Protein AF-A0A5P1F6Y5-F1 (afdb_monomer)

Structure (mmCIF, N/CA/C/O backbone):
data_AF-A0A5P1F6Y5-F1
#
_entry.id   AF-A0A5P1F6Y5-F1
#
loop_
_atom_site.group_PDB
_atom_site.id
_atom_site.type_symbol
_atom_site.label_atom_id
_atom_site.label_alt_id
_atom_site.label_comp_id
_atom_site.label_asym_id
_atom_site.label_entity_id
_atom_site.label_seq_id
_atom_site.pdbx_PDB_ins_code
_atom_site.Cartn_x
_atom_site.Cartn_y
_atom_site.Cartn_z
_atom_site.occupancy
_atom_site.B_iso_or_equiv
_atom_site.auth_seq_id
_atom_site.auth_comp_id
_atom_site.auth_asym_id
_atom_site.auth_atom_id
_atom_site.pdbx_PDB_model_num
ATOM 1 N N . MET A 1 1 ? 25.172 22.404 3.626 1.00 47.22 1 MET A N 1
ATOM 2 C CA . MET A 1 1 ? 24.010 22.466 2.708 1.00 47.22 1 MET A CA 1
ATOM 3 C C . MET A 1 1 ? 24.300 21.585 1.494 1.00 47.22 1 MET A C 1
ATOM 5 O O . MET A 1 1 ? 24.711 22.092 0.463 1.00 47.22 1 MET A O 1
ATOM 9 N N . GLY A 1 2 ? 24.214 20.260 1.638 1.00 59.16 2 GLY A N 1
ATOM 10 C CA . GLY A 1 2 ? 24.697 19.311 0.629 1.00 59.16 2 GLY A CA 1
ATOM 11 C C . GLY A 1 2 ? 23.625 18.311 0.211 1.00 59.16 2 GLY A C 1
ATOM 12 O O . GLY A 1 2 ? 22.861 17.845 1.048 1.00 59.16 2 GLY A O 1
ATOM 13 N N . ALA A 1 3 ? 23.625 17.992 -1.084 1.00 59.22 3 ALA A N 1
ATOM 14 C CA . ALA A 1 3 ? 22.902 16.905 -1.747 1.00 59.22 3 ALA A CA 1
ATOM 15 C C . ALA A 1 3 ? 21.365 17.023 -1.846 1.00 59.22 3 ALA A C 1
ATOM 17 O O . ALA A 1 3 ? 20.618 16.245 -1.260 1.00 59.22 3 ALA A O 1
ATOM 18 N N . ARG A 1 4 ? 20.891 17.924 -2.719 1.00 60.66 4 ARG A N 1
ATOM 19 C CA . ARG A 1 4 ? 19.522 17.893 -3.283 1.00 60.66 4 ARG A CA 1
ATOM 20 C C . ARG A 1 4 ? 19.513 17.839 -4.825 1.00 60.66 4 ARG A C 1
ATOM 22 O O . ARG A 1 4 ? 18.576 18.305 -5.451 1.00 60.66 4 ARG A O 1
ATOM 29 N N . LEU A 1 5 ? 20.583 17.310 -5.432 1.00 61.59 5 LEU A N 1
ATOM 30 C CA . LEU A 1 5 ? 20.703 17.111 -6.890 1.00 61.59 5 LEU A CA 1
ATOM 31 C C . LEU A 1 5 ? 20.531 15.640 -7.313 1.00 61.59 5 LEU A C 1
ATOM 33 O O . LEU A 1 5 ? 20.126 15.355 -8.431 1.00 61.59 5 LEU A O 1
ATOM 37 N N . ILE A 1 6 ? 20.763 14.699 -6.394 1.00 72.00 6 ILE A N 1
ATOM 38 C CA . ILE A 1 6 ? 20.775 13.255 -6.675 1.00 72.00 6 ILE A CA 1
ATOM 39 C C . ILE A 1 6 ? 19.355 12.702 -6.891 1.00 72.00 6 ILE A C 1
ATOM 41 O O . ILE A 1 6 ? 19.173 11.707 -7.583 1.00 72.00 6 ILE A O 1
ATOM 45 N N . THR A 1 7 ? 18.334 13.333 -6.307 1.00 75.31 7 THR A N 1
ATOM 46 C CA . THR A 1 7 ? 16.928 12.918 -6.453 1.00 75.31 7 THR A CA 1
ATOM 47 C C . THR A 1 7 ? 16.476 12.971 -7.906 1.00 75.31 7 THR A C 1
ATOM 49 O O . THR A 1 7 ? 15.931 11.993 -8.402 1.00 75.31 7 THR A O 1
ATOM 52 N N . ASN A 1 8 ? 16.813 14.047 -8.617 1.00 74.44 8 ASN A N 1
ATOM 53 C CA . ASN A 1 8 ? 16.424 14.218 -10.016 1.00 74.44 8 ASN A CA 1
ATOM 54 C C . ASN A 1 8 ? 17.074 13.151 -10.911 1.00 74.44 8 ASN A C 1
ATOM 56 O O . ASN A 1 8 ? 16.423 12.595 -11.791 1.00 74.44 8 ASN A O 1
ATOM 60 N N . ASP A 1 9 ? 18.341 12.811 -10.658 1.00 81.12 9 ASP A N 1
ATOM 61 C CA . ASP A 1 9 ? 19.040 11.755 -11.400 1.00 81.12 9 ASP A CA 1
ATOM 62 C C . ASP A 1 9 ? 18.576 10.337 -11.033 1.00 81.12 9 ASP A C 1
ATOM 64 O O . ASP A 1 9 ? 18.682 9.418 -11.850 1.00 81.12 9 ASP A O 1
ATOM 68 N N . ARG A 1 10 ? 18.045 10.138 -9.821 1.00 85.69 10 ARG A N 1
ATOM 69 C CA . ARG A 1 10 ? 17.438 8.868 -9.394 1.00 85.69 10 ARG A CA 1
ATOM 70 C C . ARG A 1 10 ? 16.078 8.653 -10.040 1.00 85.69 10 ARG A C 1
ATOM 72 O O . ARG A 1 10 ? 15.835 7.564 -10.554 1.00 85.69 10 ARG A O 1
ATOM 79 N N . ASP A 1 11 ? 15.240 9.682 -10.074 1.00 85.31 11 ASP A N 1
ATOM 80 C CA . ASP A 1 11 ? 13.889 9.583 -10.631 1.00 85.31 11 ASP A CA 1
ATOM 81 C C . ASP A 1 11 ? 13.920 9.288 -12.135 1.00 85.31 11 ASP A C 1
ATOM 83 O O . ASP A 1 11 ? 13.106 8.509 -12.625 1.00 85.31 11 ASP A O 1
ATOM 87 N N . ARG A 1 12 ? 14.946 9.766 -12.857 1.00 87.38 12 ARG A N 1
ATOM 88 C CA . ARG A 1 12 ? 15.201 9.390 -14.264 1.00 87.38 12 ARG A CA 1
ATOM 89 C C . ARG A 1 12 ? 15.359 7.876 -14.493 1.00 87.38 12 ARG A C 1
ATOM 91 O O . ARG A 1 12 ? 15.251 7.420 -15.631 1.00 87.38 12 ARG A O 1
ATOM 98 N N . LYS A 1 13 ? 15.641 7.083 -13.451 1.00 86.75 13 LYS A N 1
ATOM 99 C CA . LYS A 1 13 ? 15.778 5.616 -13.532 1.00 86.75 13 LYS A CA 1
ATOM 100 C C . LYS A 1 13 ? 14.486 4.867 -13.198 1.00 86.75 13 LYS A C 1
ATOM 102 O O . LYS A 1 13 ? 14.435 3.658 -13.438 1.00 86.75 13 LYS A O 1
ATOM 107 N N . LEU A 1 14 ? 13.461 5.534 -12.672 1.00 89.06 14 LEU A N 1
ATOM 108 C CA . LEU A 1 14 ? 12.178 4.913 -12.356 1.00 89.06 14 LEU A CA 1
ATOM 109 C C . LEU A 1 14 ? 11.276 4.911 -13.598 1.00 89.06 14 LEU A C 1
ATOM 111 O O . LEU A 1 14 ? 11.113 5.932 -14.258 1.00 89.06 14 LEU A O 1
ATOM 115 N N . ARG A 1 15 ? 10.703 3.752 -13.937 1.00 90.50 15 ARG A N 1
ATOM 116 C CA . ARG A 1 15 ? 9.727 3.598 -15.027 1.00 90.50 15 ARG A CA 1
ATOM 117 C C . ARG A 1 15 ? 8.494 2.910 -14.454 1.00 90.50 15 ARG A C 1
ATOM 119 O O . ARG 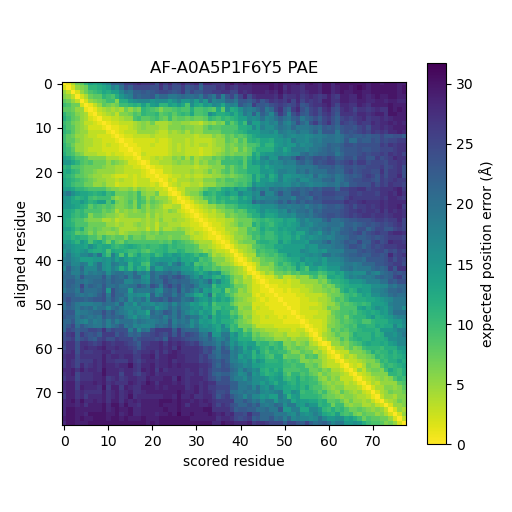A 1 15 ? 8.638 1.890 -13.788 1.00 90.50 15 ARG A O 1
ATOM 126 N N . ILE A 1 16 ? 7.314 3.487 -14.673 1.00 91.25 16 ILE A N 1
ATOM 127 C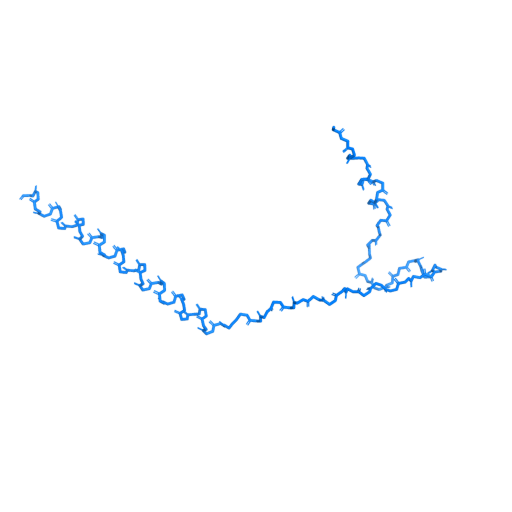 CA . ILE A 1 16 ? 6.048 3.014 -14.102 1.00 91.25 16 ILE A CA 1
ATOM 128 C C . ILE A 1 16 ? 5.143 2.570 -15.247 1.00 91.25 16 ILE A C 1
ATOM 130 O O . ILE A 1 16 ? 4.895 3.340 -16.172 1.00 91.25 16 ILE A O 1
ATOM 134 N N . PHE A 1 17 ? 4.642 1.343 -15.151 1.00 92.56 17 PHE A N 1
ATOM 135 C CA . PHE A 1 17 ? 3.662 0.764 -16.064 1.00 92.56 17 PHE A CA 1
ATOM 136 C C . PHE A 1 17 ? 2.422 0.386 -15.258 1.00 92.56 17 PHE A C 1
ATOM 138 O O . PHE A 1 17 ? 2.531 -0.050 -14.113 1.00 92.56 17 PHE A O 1
ATOM 145 N N . THR A 1 18 ? 1.238 0.601 -15.824 1.00 92.62 18 THR A N 1
ATOM 146 C CA . THR A 1 18 ? -0.037 0.296 -15.155 1.00 92.62 18 THR A CA 1
ATOM 147 C C . THR A 1 18 ? -0.398 -1.188 -15.230 1.00 92.62 18 THR A C 1
ATOM 149 O O . THR A 1 18 ? -1.119 -1.679 -14.365 1.00 92.62 18 THR A O 1
ATOM 152 N N . GLY A 1 19 ? 0.099 -1.893 -16.250 1.00 89.81 19 GLY A N 1
ATOM 153 C CA . GLY A 1 19 ? -0.068 -3.332 -16.442 1.00 89.81 19 GLY A CA 1
ATOM 154 C C . GLY A 1 19 ? 1.214 -4.123 -16.179 1.00 89.81 19 GLY A C 1
ATOM 155 O O . GLY A 1 19 ? 2.245 -3.570 -15.801 1.00 89.81 19 GLY A O 1
ATOM 156 N N . SER A 1 20 ? 1.143 -5.435 -16.407 1.00 86.31 20 SER A N 1
ATOM 157 C CA . SER A 1 20 ? 2.298 -6.339 -16.331 1.00 86.31 20 SER A CA 1
ATOM 158 C C . SER A 1 20 ? 3.189 -6.303 -17.576 1.00 86.31 20 SER A C 1
ATOM 160 O O . SER A 1 20 ? 4.304 -6.810 -17.537 1.00 86.31 20 SER A O 1
ATOM 162 N N . GLU A 1 21 ? 2.704 -5.746 -18.687 1.00 90.00 21 GLU A N 1
ATOM 163 C CA . GLU A 1 21 ? 3.456 -5.641 -19.936 1.00 90.00 21 GLU A CA 1
ATOM 164 C C . GLU A 1 21 ? 4.386 -4.420 -19.914 1.00 90.00 21 GLU A C 1
ATOM 166 O O . GLU A 1 21 ? 3.968 -3.301 -19.609 1.00 90.00 21 GLU A O 1
ATOM 171 N N . HIS A 1 22 ? 5.663 -4.634 -20.239 1.00 88.94 22 HIS A N 1
ATOM 172 C CA . HIS A 1 22 ? 6.662 -3.573 -20.332 1.00 88.94 22 HIS A CA 1
ATOM 173 C C . HIS A 1 22 ? 7.792 -3.941 -21.315 1.00 88.94 22 HIS A C 1
ATOM 175 O O . HIS A 1 22 ? 8.202 -5.103 -21.372 1.00 88.94 22 HIS A O 1
ATOM 181 N N . PRO A 1 23 ? 8.400 -2.965 -22.022 1.00 89.62 23 PRO A N 1
ATOM 182 C CA . PRO A 1 23 ? 9.415 -3.198 -23.063 1.00 89.62 23 PRO A CA 1
ATOM 183 C C . PRO A 1 23 ? 10.800 -3.605 -22.520 1.00 89.62 23 PRO A C 1
ATOM 185 O O . PRO A 1 23 ? 11.795 -3.581 -23.234 1.00 89.62 23 PRO A O 1
ATOM 188 N N . PHE A 1 24 ? 10.901 -3.933 -21.231 1.00 86.06 24 PHE A N 1
ATOM 189 C CA . PHE A 1 24 ? 12.150 -4.310 -20.568 1.00 86.06 24 PHE A CA 1
ATOM 190 C C . PHE A 1 24 ? 12.367 -5.829 -20.469 1.00 86.06 24 PHE A C 1
ATOM 192 O O . PHE A 1 24 ? 13.260 -6.242 -19.739 1.00 86.06 24 PHE A O 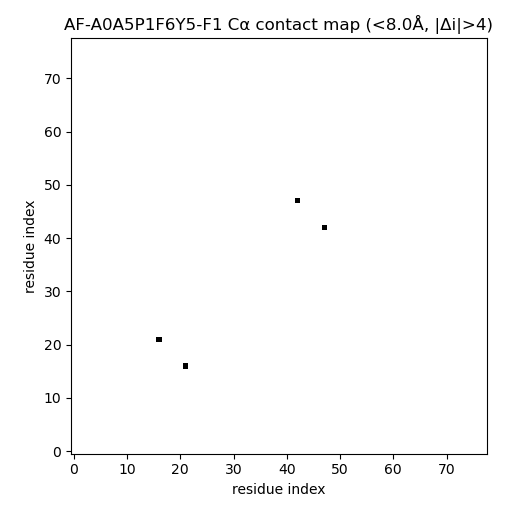1
ATOM 199 N N . GLY A 1 25 ? 11.592 -6.644 -21.195 1.00 78.50 25 GLY A N 1
ATOM 200 C CA . GLY A 1 25 ? 11.674 -8.113 -21.149 1.00 78.50 25 GLY A CA 1
ATOM 201 C C . GLY A 1 25 ? 13.020 -8.703 -21.588 1.00 78.50 25 GLY A C 1
ATOM 202 O O . GLY A 1 25 ? 13.387 -9.776 -21.126 1.00 78.50 25 GLY A O 1
ATOM 203 N N . ASP A 1 26 ? 13.784 -7.977 -22.408 1.00 84.25 26 ASP A N 1
ATOM 204 C CA . ASP A 1 26 ? 15.098 -8.423 -22.898 1.00 84.25 26 ASP A CA 1
ATOM 205 C C . ASP A 1 26 ? 16.201 -8.351 -21.831 1.00 84.25 26 ASP A C 1
ATOM 207 O O . ASP A 1 26 ? 17.278 -8.928 -21.986 1.00 84.25 26 ASP A O 1
ATOM 211 N N . ARG A 1 27 ? 15.967 -7.600 -20.748 1.00 81.88 27 ARG A N 1
ATOM 212 C CA . ARG A 1 27 ? 16.905 -7.493 -19.629 1.00 81.88 27 ARG A CA 1
ATOM 213 C C . ARG A 1 27 ? 16.511 -8.499 -18.548 1.00 81.88 27 ARG A C 1
ATOM 215 O O . ARG A 1 27 ? 15.329 -8.589 -18.232 1.00 81.88 27 ARG A O 1
ATOM 222 N N . PRO A 1 28 ? 17.472 -9.203 -17.923 1.00 80.12 28 PRO A N 1
A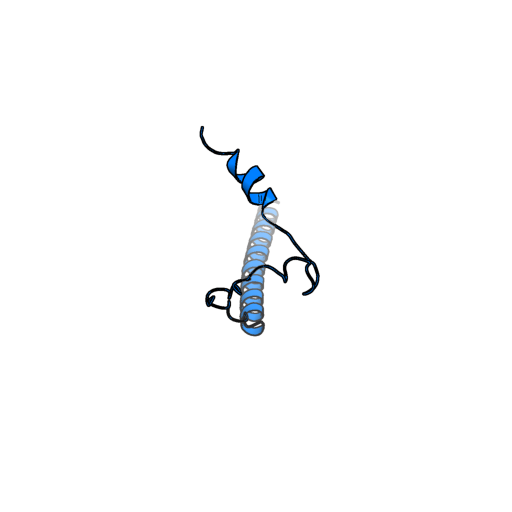TOM 223 C CA . PRO A 1 28 ? 17.164 -10.022 -16.758 1.00 80.12 28 PRO A CA 1
ATOM 224 C C . PRO A 1 28 ? 16.636 -9.112 -15.639 1.00 80.12 28 PRO A C 1
ATOM 226 O O . PRO A 1 28 ? 17.335 -8.202 -15.185 1.00 80.12 28 PRO A O 1
ATOM 229 N N . LEU A 1 29 ? 15.378 -9.315 -15.242 1.00 83.62 29 LEU A N 1
ATOM 230 C CA . LEU A 1 29 ? 14.743 -8.609 -14.131 1.00 83.62 29 LEU A CA 1
ATOM 231 C C . LEU A 1 29 ? 14.696 -9.530 -12.916 1.00 83.62 29 LEU A C 1
ATOM 233 O O . LEU A 1 29 ? 14.098 -10.601 -12.965 1.00 83.62 29 LEU A O 1
ATOM 237 N N . GLU A 1 30 ? 15.265 -9.065 -11.809 1.00 86.44 30 GLU A N 1
ATOM 238 C CA . GLU A 1 30 ? 15.082 -9.710 -10.513 1.00 86.44 30 GLU A CA 1
ATOM 239 C C . GLU A 1 30 ? 13.704 -9.338 -9.945 1.00 86.44 30 GLU A C 1
ATOM 241 O O . GLU A 1 30 ? 13.430 -8.145 -9.739 1.00 86.44 30 GLU A O 1
ATOM 246 N N . PRO A 1 31 ? 12.814 -10.313 -9.685 1.00 87.12 31 PRO A N 1
ATOM 247 C CA . PRO A 1 31 ? 11.531 -10.030 -9.069 1.00 87.12 31 PRO A CA 1
ATOM 248 C C . PRO A 1 31 ? 11.748 -9.565 -7.627 1.00 87.12 31 PRO A C 1
ATOM 250 O O . PRO A 1 31 ? 12.286 -10.279 -6.782 1.00 87.12 31 PRO A O 1
ATOM 253 N N . TYR A 1 32 ? 11.294 -8.353 -7.318 1.00 87.88 32 TYR A N 1
ATOM 254 C CA . TYR A 1 32 ? 11.347 -7.841 -5.956 1.00 87.88 32 TYR A CA 1
ATOM 255 C C . TYR A 1 32 ? 10.154 -8.350 -5.145 1.00 87.88 32 TYR A C 1
ATOM 257 O O . TYR A 1 32 ? 9.008 -7.968 -5.390 1.00 87.88 32 TYR A O 1
ATOM 265 N N . MET A 1 33 ? 10.425 -9.167 -4.130 1.00 89.38 33 MET A N 1
ATOM 266 C CA . MET A 1 33 ? 9.437 -9.504 -3.111 1.00 89.38 33 MET A CA 1
ATOM 267 C C . MET A 1 33 ? 9.493 -8.481 -1.979 1.00 89.38 33 MET A C 1
ATOM 269 O O . MET A 1 33 ? 10.556 -8.189 -1.430 1.00 89.38 33 MET A O 1
ATOM 273 N N . MET A 1 34 ? 8.333 -7.944 -1.599 1.00 91.88 34 MET A N 1
ATOM 274 C CA . MET A 1 34 ? 8.260 -7.102 -0.410 1.00 91.88 34 MET A CA 1
ATOM 275 C C . MET A 1 34 ? 8.668 -7.915 0.829 1.00 91.88 34 MET A C 1
ATOM 277 O O . MET A 1 34 ? 8.158 -9.022 1.013 1.00 91.88 34 MET A O 1
ATOM 281 N N . PRO A 1 35 ? 9.521 -7.364 1.714 1.00 92.00 35 PRO A N 1
ATOM 282 C CA . PRO A 1 35 ? 9.824 -7.987 2.994 1.00 92.00 35 PRO A CA 1
ATOM 283 C C . PRO A 1 35 ? 8.542 -8.278 3.784 1.00 92.00 35 PRO A C 1
ATOM 285 O O . PRO A 1 35 ? 7.584 -7.501 3.674 1.00 92.00 35 PRO A O 1
ATOM 288 N N . PRO A 1 36 ? 8.510 -9.339 4.610 1.00 91.50 36 PRO A N 1
ATOM 289 C CA . PRO A 1 36 ? 7.359 -9.626 5.452 1.00 91.50 36 PRO A CA 1
ATOM 290 C C . PRO A 1 36 ? 7.093 -8.430 6.370 1.00 91.50 36 PRO A C 1
ATOM 292 O O . PRO A 1 36 ? 7.951 -8.000 7.141 1.00 91.50 36 PRO A O 1
ATOM 295 N N . ARG A 1 37 ? 5.893 -7.861 6.261 1.00 87.44 37 ARG A N 1
ATOM 296 C CA . ARG A 1 37 ? 5.436 -6.760 7.113 1.00 87.44 37 ARG A CA 1
ATOM 297 C C . ARG A 1 37 ? 4.466 -7.315 8.139 1.00 87.44 37 ARG A C 1
ATOM 299 O O . ARG A 1 37 ? 3.614 -8.134 7.803 1.00 87.44 37 ARG A O 1
ATOM 306 N N . GLN A 1 38 ? 4.547 -6.825 9.373 1.00 85.38 38 GLN A N 1
ATOM 307 C CA . GLN A 1 38 ? 3.476 -7.048 10.337 1.00 85.38 38 GLN A CA 1
ATOM 308 C C . GLN A 1 38 ? 2.209 -6.378 9.806 1.00 85.38 38 GLN A C 1
ATOM 310 O O . GLN A 1 38 ? 2.140 -5.154 9.653 1.00 85.38 38 GLN A O 1
ATOM 315 N N . VAL A 1 39 ? 1.215 -7.195 9.475 1.00 82.12 39 VAL A N 1
ATOM 316 C CA . VAL A 1 39 ? -0.098 -6.703 9.075 1.00 82.12 39 VAL A CA 1
ATOM 317 C C . VAL A 1 39 ? -0.738 -6.094 10.315 1.00 82.12 39 VAL A C 1
ATOM 319 O O . VAL A 1 39 ? -0.815 -6.733 11.362 1.00 82.12 39 VAL A O 1
ATOM 322 N N . ARG A 1 40 ? -1.192 -4.841 10.215 1.00 82.38 40 ARG A N 1
ATOM 323 C CA . ARG A 1 40 ? -2.028 -4.261 11.268 1.00 82.38 40 ARG A CA 1
ATOM 324 C C . ARG A 1 40 ? -3.251 -5.152 11.438 1.00 82.38 40 ARG A C 1
ATOM 326 O O . ARG A 1 40 ? -4.016 -5.308 10.489 1.00 82.38 40 ARG A O 1
ATOM 333 N N . GLU A 1 41 ? -3.440 -5.694 12.636 1.00 80.31 41 GLU A N 1
ATOM 334 C CA . GLU A 1 41 ? -4.620 -6.492 12.943 1.00 80.31 41 GLU A CA 1
ATOM 335 C C . GLU A 1 41 ? -5.897 -5.716 12.614 1.00 80.31 41 GLU A C 1
ATOM 337 O O . GLU A 1 41 ? -5.999 -4.495 12.819 1.00 80.31 41 GLU A O 1
ATOM 342 N N . MET A 1 42 ? -6.891 -6.441 12.101 1.00 81.50 42 MET A N 1
ATOM 343 C CA . MET A 1 42 ? -8.212 -5.881 11.864 1.00 81.50 42 MET A CA 1
ATOM 344 C C . MET A 1 42 ? -8.755 -5.329 13.176 1.00 81.50 42 MET A C 1
ATOM 346 O O . MET A 1 42 ? -8.968 -6.060 14.138 1.00 81.50 42 MET A O 1
ATOM 350 N N . ARG A 1 43 ? -9.001 -4.015 13.220 1.00 80.69 43 ARG A N 1
ATOM 351 C CA . ARG A 1 43 ? -9.571 -3.377 14.410 1.00 80.69 43 ARG A CA 1
ATOM 352 C C . ARG A 1 43 ? -10.950 -3.978 14.698 1.00 80.69 43 ARG A C 1
ATOM 354 O O . ARG A 1 43 ? -11.850 -3.793 13.872 1.00 80.69 43 ARG A O 1
ATOM 361 N N . PRO A 1 44 ? -11.181 -4.594 15.872 1.00 86.38 44 PRO A N 1
ATOM 362 C CA . PRO A 1 44 ? -12.492 -5.134 16.200 1.00 86.38 44 PRO A CA 1
ATOM 363 C C . PRO A 1 44 ? -13.518 -3.997 16.304 1.00 86.38 44 PRO A C 1
ATOM 365 O O . PRO A 1 44 ? -13.444 -3.145 17.198 1.00 86.38 44 PRO A O 1
ATOM 368 N N . ARG A 1 45 ? -14.477 -3.959 15.367 1.00 81.12 45 ARG A N 1
ATOM 369 C CA . ARG A 1 45 ? -15.495 -2.894 15.291 1.00 81.12 45 ARG A CA 1
ATOM 370 C C . ARG A 1 45 ? -16.342 -2.827 16.564 1.00 81.12 45 ARG A C 1
ATOM 372 O O . ARG A 1 45 ? -16.589 -1.726 17.045 1.00 81.12 45 ARG A O 1
ATOM 379 N N . ALA A 1 46 ? -16.691 -3.980 17.143 1.00 80.00 46 ALA A N 1
ATOM 380 C CA . ALA A 1 46 ? -17.464 -4.080 18.383 1.00 80.00 46 ALA A CA 1
ATOM 381 C C . ALA A 1 46 ? -16.754 -3.412 19.575 1.00 80.00 46 ALA A C 1
ATOM 383 O O . ALA A 1 46 ? -17.327 -2.536 20.220 1.00 80.00 46 ALA A O 1
ATOM 384 N N . ARG A 1 47 ? -15.467 -3.723 19.810 1.00 79.38 47 ARG A N 1
ATOM 385 C CA . ARG A 1 47 ? -14.663 -3.068 20.863 1.00 79.38 47 ARG A CA 1
ATOM 386 C C . ARG A 1 47 ? -14.580 -1.557 20.657 1.00 79.38 47 ARG A C 1
ATOM 388 O O . ARG A 1 47 ? -14.713 -0.796 21.608 1.00 79.38 47 ARG A O 1
ATOM 395 N N . ARG A 1 48 ? -14.413 -1.101 19.412 1.00 83.69 48 ARG A N 1
ATOM 396 C CA . ARG A 1 48 ? -14.345 0.336 19.105 1.00 83.69 48 ARG A CA 1
ATOM 397 C C . ARG A 1 48 ? -15.687 1.048 19.284 1.00 83.69 48 ARG A C 1
ATOM 399 O O . ARG A 1 48 ? -15.684 2.212 19.676 1.00 83.69 48 ARG A O 1
ATOM 406 N N . ALA A 1 49 ? -16.803 0.382 18.989 1.00 86.19 49 ALA A N 1
ATOM 407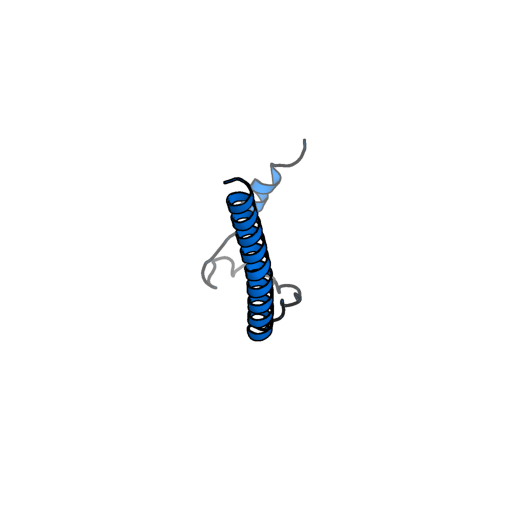 C CA . ALA A 1 49 ? -18.142 0.912 19.230 1.00 86.19 49 ALA A CA 1
ATOM 408 C C . ALA A 1 49 ? -18.405 1.079 20.732 1.00 86.19 49 ALA A C 1
ATOM 410 O O . ALA A 1 49 ? -18.812 2.162 21.138 1.00 86.19 49 ALA A O 1
ATOM 411 N N . MET A 1 50 ? -18.056 0.078 21.550 1.00 85.25 50 MET A N 1
ATOM 412 C CA . MET A 1 50 ? -18.157 0.164 23.013 1.00 85.25 50 MET A CA 1
ATOM 413 C C . MET A 1 50 ? -17.301 1.298 23.586 1.00 85.25 50 MET A C 1
ATOM 415 O O . MET A 1 50 ? -17.815 2.142 24.308 1.00 85.25 50 MET A O 1
ATOM 419 N N . ILE A 1 51 ? -16.026 1.395 23.189 1.00 87.81 51 ILE A N 1
ATOM 420 C CA . ILE A 1 51 ? -15.131 2.473 23.651 1.00 87.81 51 ILE A CA 1
ATOM 421 C C . ILE A 1 51 ? -15.658 3.855 23.235 1.00 87.81 51 ILE A C 1
ATOM 423 O O . ILE A 1 51 ? -15.513 4.831 23.966 1.00 87.81 51 ILE A O 1
ATOM 427 N N . ARG A 1 52 ? -16.268 3.970 22.049 1.00 87.19 52 ARG A N 1
ATOM 428 C CA . ARG A 1 52 ? -16.890 5.224 21.600 1.00 87.19 52 ARG A CA 1
ATOM 429 C C . ARG A 1 52 ? -18.162 5.552 22.368 1.00 87.19 52 ARG A C 1
ATOM 431 O O . ARG A 1 52 ? -18.368 6.725 22.653 1.00 87.19 52 ARG A O 1
ATOM 438 N N . ALA A 1 53 ? -18.992 4.558 22.674 1.00 86.44 53 ALA A N 1
ATOM 439 C CA . ALA A 1 53 ? -20.181 4.742 23.497 1.00 86.44 53 ALA A CA 1
ATOM 440 C C . ALA A 1 53 ? -19.784 5.234 24.897 1.00 86.44 53 ALA A C 1
ATOM 442 O O . ALA A 1 53 ? -20.250 6.289 25.309 1.00 86.44 53 ALA A O 1
ATOM 443 N N . GLN A 1 54 ? -18.811 4.575 25.536 1.00 86.31 54 GLN A N 1
ATOM 444 C CA . GLN A 1 54 ? -18.258 4.978 26.835 1.00 86.31 54 GLN A CA 1
ATOM 445 C C . GLN A 1 54 ? -17.713 6.412 26.812 1.00 86.31 54 GLN A C 1
ATOM 447 O O . GLN A 1 54 ? -18.137 7.248 27.603 1.00 86.31 54 GLN A O 1
ATOM 452 N N . LYS A 1 55 ? -16.855 6.751 25.838 1.00 86.19 55 LYS A N 1
ATOM 453 C CA . LYS A 1 55 ? -16.327 8.121 25.706 1.00 86.19 55 LYS A CA 1
ATOM 454 C C . LYS A 1 55 ? -17.408 9.168 25.428 1.00 86.19 55 LYS A C 1
ATOM 4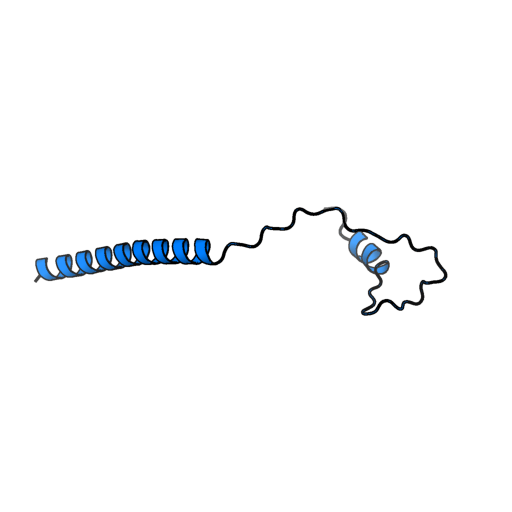56 O O . LYS A 1 55 ? -17.269 10.306 25.863 1.00 86.19 55 LYS A O 1
ATOM 461 N N . LYS A 1 56 ? -18.463 8.816 24.685 1.00 85.44 56 LYS A N 1
ATOM 462 C CA . LYS A 1 56 ? -19.594 9.716 24.417 1.00 85.44 56 LYS A CA 1
ATOM 463 C C . LYS A 1 56 ? -20.424 9.951 25.680 1.00 85.44 56 LYS A C 1
ATOM 465 O O . LYS A 1 56 ? -20.871 11.073 25.895 1.00 85.44 56 LYS A O 1
ATOM 470 N N . GLU A 1 57 ? -20.618 8.925 26.504 1.00 80.12 57 GLU A N 1
ATOM 471 C CA . GLU A 1 57 ? -21.306 9.046 27.792 1.00 80.12 57 GLU A CA 1
ATOM 472 C C . GLU A 1 57 ? -20.507 9.875 28.802 1.00 80.12 57 GLU A C 1
ATOM 474 O O . GLU A 1 57 ? -21.089 10.718 29.481 1.00 80.12 57 GLU A O 1
ATOM 479 N N . GLU A 1 58 ? -19.188 9.689 28.879 1.00 76.00 58 GLU A N 1
ATOM 480 C CA . GLU A 1 58 ? -18.300 10.506 29.720 1.00 76.00 58 GLU A CA 1
ATOM 481 C C . GLU A 1 58 ? -18.333 11.982 29.293 1.00 76.00 58 GLU A C 1
ATOM 483 O O . GLU A 1 58 ? -18.658 12.850 30.099 1.00 76.00 58 GLU A O 1
ATOM 488 N N . GLN A 1 59 ? -18.144 12.268 28.000 1.00 72.50 59 GLN A N 1
ATOM 489 C CA . GLN A 1 59 ? -18.214 13.640 27.480 1.00 72.50 59 GLN A CA 1
ATOM 490 C C . GLN A 1 59 ? -19.606 14.267 27.638 1.00 72.50 59 GLN A C 1
ATOM 492 O O . GLN A 1 59 ? -19.720 15.460 27.910 1.00 72.50 59 GLN A O 1
ATOM 497 N N . GLY A 1 60 ? -20.677 13.481 27.487 1.00 67.25 60 GLY A N 1
ATOM 498 C CA . GLY A 1 60 ? -22.046 13.950 27.705 1.00 67.25 60 GLY A CA 1
ATOM 499 C C . GLY A 1 60 ? -22.312 14.355 29.158 1.00 67.25 60 GLY A C 1
ATOM 500 O O . GLY A 1 60 ? -22.999 15.350 29.396 1.00 67.25 60 GLY A O 1
ATOM 501 N N . LYS A 1 61 ? -21.735 13.632 30.129 1.00 61.50 61 LYS A N 1
ATOM 502 C CA . LYS A 1 61 ? -21.805 13.983 31.557 1.00 61.50 61 LYS A CA 1
ATOM 503 C C . LYS A 1 61 ? -21.030 15.264 31.847 1.00 61.50 61 LYS A C 1
ATOM 505 O O . LYS A 1 61 ? -21.580 16.148 32.495 1.00 61.50 61 LYS A O 1
ATOM 510 N N . ASP A 1 62 ? -19.822 15.410 31.313 1.00 60.44 62 ASP A N 1
ATOM 511 C CA . ASP A 1 62 ? -19.008 16.616 31.515 1.00 60.44 62 ASP A CA 1
ATOM 512 C C . ASP A 1 62 ? -19.701 17.873 30.959 1.00 60.44 62 ASP A C 1
ATOM 514 O O . ASP A 1 62 ? -19.784 18.906 31.631 1.00 60.44 62 ASP A O 1
ATOM 518 N N . ILE A 1 63 ? -20.299 17.775 29.767 1.00 62.34 63 ILE A N 1
ATOM 519 C CA . ILE A 1 63 ? -21.066 18.872 29.160 1.00 62.34 63 ILE A CA 1
ATOM 520 C C . ILE A 1 63 ? -22.311 19.203 30.004 1.00 62.34 63 ILE A C 1
ATOM 522 O O . ILE A 1 63 ? -22.552 20.371 30.300 1.00 62.34 63 ILE A O 1
ATOM 526 N N . ALA A 1 64 ? -23.062 18.201 30.469 1.00 61.41 64 ALA A N 1
ATOM 527 C CA . ALA A 1 64 ? -24.253 18.415 31.297 1.00 61.41 64 ALA A CA 1
ATOM 528 C C . ALA A 1 64 ? -23.940 18.974 32.701 1.00 61.41 64 ALA A C 1
ATOM 530 O O . ALA A 1 64 ? -24.735 19.721 33.275 1.00 61.41 64 ALA A O 1
ATOM 531 N N . ILE A 1 65 ? -22.788 18.624 33.278 1.00 62.72 65 ILE A N 1
ATOM 532 C CA . ILE A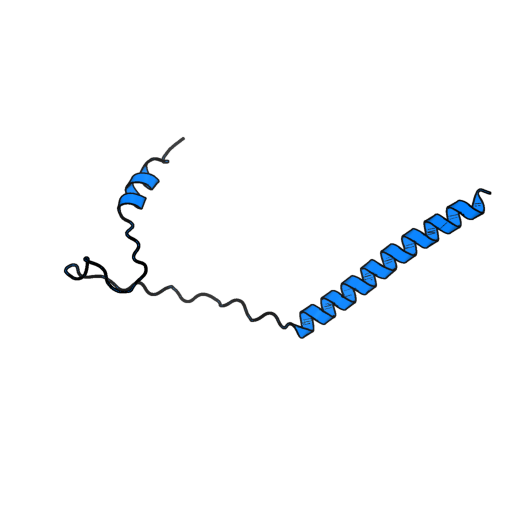 1 65 ? -22.334 19.155 34.571 1.00 62.72 65 ILE A CA 1
ATOM 533 C C . ILE A 1 65 ? -21.941 20.631 34.423 1.00 62.72 65 ILE A C 1
ATOM 535 O O . ILE A 1 65 ? -22.288 21.458 35.271 1.00 62.72 65 ILE A O 1
ATOM 539 N N . THR A 1 66 ? -21.252 20.986 33.334 1.00 65.19 66 THR A N 1
ATOM 540 C CA . THR A 1 66 ? -20.852 22.380 33.077 1.00 65.19 66 THR A CA 1
ATOM 541 C C . THR A 1 66 ? -22.040 23.299 32.785 1.00 65.19 66 THR A C 1
ATOM 543 O O . THR A 1 66 ? -22.030 24.444 33.244 1.00 65.19 66 THR A O 1
ATOM 546 N N . SER A 1 67 ? -23.087 22.814 32.106 1.00 65.44 67 SER A N 1
ATOM 547 C CA . SER A 1 67 ? -24.303 23.598 31.844 1.00 65.44 67 SER A CA 1
ATOM 548 C C . SER A 1 67 ? -25.122 23.849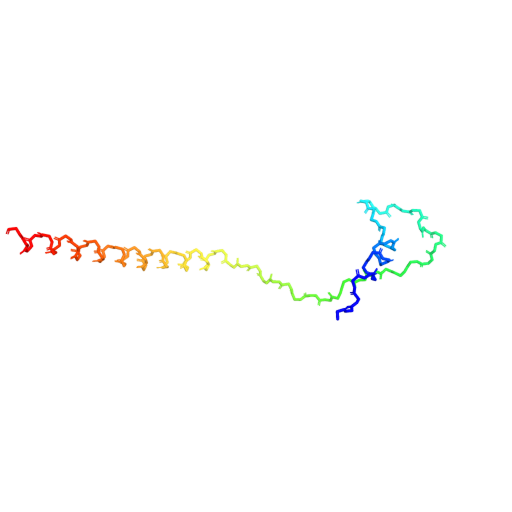 33.116 1.00 65.44 67 SER A C 1
ATOM 550 O O . SER A 1 67 ? -25.439 25.001 33.407 1.00 65.44 67 SER A O 1
ATOM 552 N N . LYS A 1 68 ? -25.349 22.822 33.948 1.00 65.56 68 LYS A N 1
ATOM 553 C CA . LYS A 1 68 ? -26.076 22.962 35.229 1.00 65.56 68 LYS A CA 1
ATOM 554 C C . LYS A 1 68 ? -25.387 23.916 36.206 1.00 65.56 68 LYS A C 1
ATOM 556 O O . LYS A 1 68 ? -26.041 24.702 36.885 1.00 65.56 68 LYS A O 1
ATOM 561 N N . LYS A 1 69 ? -24.051 23.896 36.257 1.00 65.56 69 LYS A N 1
ATOM 562 C CA . LYS A 1 69 ? -23.269 24.813 37.104 1.00 65.56 69 LYS A CA 1
ATOM 563 C C . LYS A 1 69 ? -23.368 26.272 36.636 1.00 65.56 69 LYS A C 1
ATOM 565 O O . LYS A 1 69 ? -23.206 27.184 37.447 1.00 65.56 69 LYS A O 1
ATOM 570 N N . LYS A 1 70 ? -23.608 26.501 35.340 1.00 64.12 70 LYS A N 1
ATOM 571 C CA . LYS A 1 70 ? -23.791 27.839 34.763 1.00 64.12 70 LYS A CA 1
ATOM 572 C C . LYS A 1 70 ? -25.190 28.390 35.052 1.00 64.12 70 LYS A C 1
ATOM 574 O O . LYS A 1 70 ? -25.297 29.562 35.390 1.00 64.12 70 LYS A O 1
ATOM 579 N N . GLU A 1 71 ? -26.217 27.544 34.987 1.00 62.03 71 GLU A N 1
ATOM 580 C CA . GLU A 1 71 ? -27.606 27.898 35.324 1.00 62.03 71 GLU A CA 1
ATOM 581 C C . GLU A 1 71 ? -27.754 28.252 36.811 1.00 62.03 71 GLU A C 1
ATOM 583 O O . GLU A 1 71 ? -28.238 29.331 37.142 1.00 62.03 71 GLU A O 1
ATOM 588 N N . GLN A 1 72 ? -27.196 27.438 37.713 1.00 62.38 72 GLN A N 1
ATOM 589 C CA . GLN A 1 72 ? -27.240 27.716 39.157 1.00 62.38 72 GLN A CA 1
ATOM 590 C C . GLN A 1 72 ? -26.485 28.991 39.562 1.00 62.38 72 GLN A C 1
ATOM 592 O O . GLN A 1 72 ? -26.847 29.647 40.533 1.00 62.38 72 GLN A O 1
ATOM 597 N N . LYS A 1 73 ? -25.434 29.377 38.825 1.00 58.50 73 LYS A N 1
ATOM 598 C CA . LYS A 1 73 ? -24.758 30.663 39.057 1.00 58.50 73 LYS A CA 1
ATOM 599 C C . LYS A 1 73 ? -25.573 31.868 38.583 1.00 58.50 73 LYS A C 1
ATOM 601 O O . LYS A 1 73 ? -25.328 32.951 39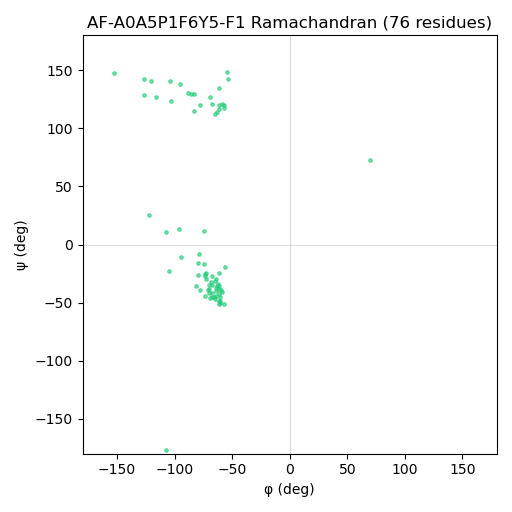.097 1.00 58.50 73 LYS A O 1
ATOM 606 N N . ALA A 1 74 ? -26.480 31.692 37.622 1.00 59.59 74 ALA A N 1
ATOM 607 C CA . ALA A 1 74 ? -27.332 32.764 37.117 1.00 59.59 74 ALA A CA 1
ATOM 608 C C . ALA A 1 74 ? -28.548 33.011 38.028 1.00 59.59 74 ALA A C 1
ATOM 610 O O . ALA A 1 74 ? -28.919 34.162 38.236 1.00 59.59 74 ALA A O 1
ATOM 611 N N . GLU A 1 75 ? -29.116 31.958 38.626 1.00 56.50 75 GLU A N 1
ATOM 612 C CA . GLU A 1 75 ? -30.260 32.068 39.549 1.00 56.50 75 GLU A CA 1
ATOM 613 C C . GLU A 1 75 ? -29.891 32.664 40.917 1.00 56.50 75 GLU A C 1
ATOM 615 O O . GLU A 1 75 ? -30.706 33.337 41.532 1.00 56.50 75 GLU A O 1
ATOM 620 N N . VAL A 1 76 ? -28.655 32.473 41.390 1.00 57.47 76 VAL A N 1
ATOM 621 C CA . VAL A 1 76 ? -28.189 33.017 42.685 1.00 57.47 76 VAL A CA 1
ATOM 622 C C . VAL A 1 76 ? -27.827 34.514 42.604 1.00 57.47 76 VAL A C 1
ATOM 624 O O . VAL A 1 76 ? -27.572 35.147 43.624 1.00 57.47 76 VAL A O 1
ATOM 627 N N . SER A 1 77 ? -27.805 35.100 41.403 1.00 51.84 77 SER A N 1
ATOM 628 C CA . SER A 1 77 ? -27.474 36.516 41.171 1.00 51.84 77 SER A CA 1
ATOM 629 C C . SER A 1 77 ? -28.666 37.410 40.796 1.00 51.84 77 SER A C 1
ATOM 631 O O . SER A 1 77 ? -28.431 38.537 40.361 1.00 51.84 77 SER A O 1
ATOM 633 N N . ALA A 1 78 ? -29.905 36.920 40.919 1.00 44.44 78 ALA A N 1
ATOM 634 C CA . ALA A 1 78 ? -31.136 37.653 40.602 1.00 44.44 78 ALA A CA 1
ATOM 635 C C . ALA A 1 78 ? -31.910 38.066 41.862 1.00 44.44 78 ALA A C 1
ATOM 637 O O . ALA A 1 78 ? -31.921 37.275 42.832 1.00 44.44 78 ALA A O 1
#

Solvent-accessible surface area (backbone atoms only — not comparable to full-atom values): 5286 Å² total; per-residue (Å²): 143,81,86,88,64,61,62,65,67,51,53,75,72,62,81,88,66,96,61,92,72,65,96,60,74,90,49,95,72,82,84,83,74,80,75,94,68,87,73,78,72,82,76,58,63,66,62,53,49,52,55,49,50,52,53,50,53,53,53,51,48,54,53,53,52,55,50,53,59,53,52,58,57,53,63,76,73,109

Sequence (78 aa):
MGARLITNDRDRKLRIFTGSEHPFGDRPLEPYMMPPRQVREMRPRARRAMIRAQKKEEQGKDIAITSKKKEQKAEVSA

Organism: Asparagus officinalis (NCBI:txid4686)

Foldseek 3Di:
DDDPPVVVVVVVPDDDDPDPDDPCVVDDDDDDDDDDDDDDPDDDPVVVVVVVVVVVVVVVVVVVVVVVVVVVVVVVVD

Radius of gyration: 30.07 Å; Cα contacts (8 Å, |Δi|>4): 2; chains: 1; bounding box: 56×48×66 Å

pLDDT: mean 77.2, std 12.52, range [44.44, 92.62]

Mean predicted aligned error: 15.36 Å

Secondary structure (DSSP, 8-state):
----SHHHHHHTT----SSS--TTTTSPPPP-PPPPP-PPPPP-HHHHHHHHHHHHHHHHHHHHHHHHHHHHHHHTT-